Protein AF-A0A2N2T8Z0-F1 (afdb_monomer_lite)

Sequence (109 aa):
MRTEQLCAFARQSNGETLVVLVPRLFGHLMGEDGSLPVGEAVWGDTWVELPPERMHMQWDNVLTGHTVDMQALGEAHGLPLAQVFEQFPYALLRAHDRPHLSLTEEKQA

Radius of gyration: 16.45 Å; chains: 1; bounding box: 35×46×53 Å

pLDDT: mean 85.69, std 14.82, range [41.28, 97.62]

Secondary structure (DSSP, 8-state):
-GGGGEEEEEEEETTEEEEEEEES-HHHHSTTTT----HHHHHTT-EEE--GGGTTEEEEETTT--EE--EEETTEEEEEHHHHTSSSS-EEEEEEEPP----------

Foldseek 3Di:
DQVVQKDWDWDDDPNKIKIKIAGHPQVVQCPPVNNGNAACVRQPQPWDWDDPVQQQKWKAFPVPRDIFDWDDDPPIITTRRNRQRHPHNITIIIIDGDDDPPPPPPPDD

Structure (mmCIF, N/CA/C/O backbone):
data_AF-A0A2N2T8Z0-F1
#
_entry.id   AF-A0A2N2T8Z0-F1
#
loop_
_atom_site.group_PDB
_atom_site.id
_atom_site.type_symbol
_atom_site.label_atom_id
_atom_site.label_alt_id
_atom_site.label_comp_id
_atom_site.label_asym_id
_atom_site.label_entity_id
_atom_site.label_seq_id
_atom_site.pdbx_PDB_ins_code
_atom_site.Cartn_x
_atom_site.Cartn_y
_atom_site.Cartn_z
_atom_site.occupancy
_atom_site.B_iso_or_equiv
_atom_site.auth_seq_id
_atom_site.auth_comp_id
_atom_site.auth_asym_id
_atom_site.auth_atom_id
_atom_site.pdbx_PDB_model_num
ATOM 1 N N . MET A 1 1 ? 11.801 13.608 -2.810 1.00 50.25 1 MET A N 1
ATOM 2 C CA . MET A 1 1 ? 11.517 12.657 -1.712 1.00 50.25 1 MET A CA 1
ATOM 3 C C . MET A 1 1 ? 10.457 11.677 -2.191 1.00 50.25 1 MET A C 1
ATOM 5 O O . 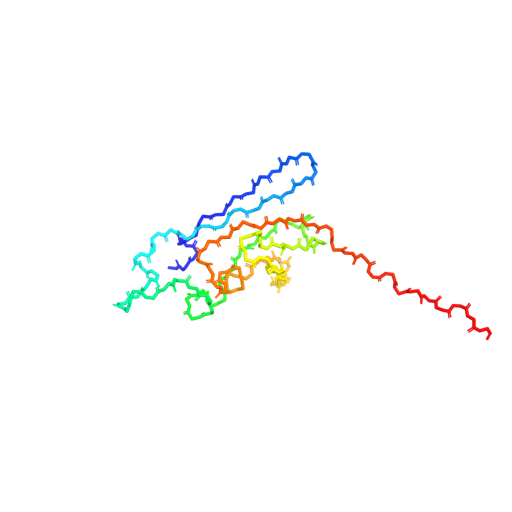MET A 1 1 ? 9.496 12.127 -2.800 1.00 50.25 1 MET A O 1
ATOM 9 N N . ARG A 1 2 ? 10.622 10.367 -1.960 1.00 60.94 2 ARG A N 1
ATOM 10 C CA . ARG A 1 2 ? 9.675 9.333 -2.436 1.00 60.94 2 ARG A CA 1
ATOM 11 C C . ARG A 1 2 ? 8.289 9.419 -1.786 1.00 60.94 2 ARG A C 1
ATOM 13 O O . ARG A 1 2 ? 7.299 9.029 -2.391 1.00 60.94 2 ARG A O 1
ATOM 20 N N . THR A 1 3 ? 8.191 10.036 -0.610 1.00 60.28 3 THR A N 1
ATOM 21 C CA . THR A 1 3 ? 6.931 10.262 0.118 1.00 60.28 3 THR A CA 1
ATOM 22 C C . THR A 1 3 ? 5.918 11.112 -0.661 1.00 60.28 3 THR A C 1
ATOM 24 O O . THR A 1 3 ? 4.717 10.904 -0.540 1.00 60.28 3 THR A O 1
ATOM 27 N N . GLU A 1 4 ? 6.367 12.032 -1.523 1.00 67.25 4 GLU A N 1
ATOM 28 C CA . GLU A 1 4 ? 5.466 12.858 -2.348 1.00 67.25 4 GLU A CA 1
ATOM 29 C C . GLU A 1 4 ? 4.903 12.107 -3.566 1.00 67.25 4 GLU A C 1
ATOM 31 O O . GLU A 1 4 ? 4.020 12.617 -4.263 1.00 67.25 4 GLU A O 1
ATOM 36 N N . GLN A 1 5 ? 5.403 10.894 -3.818 1.00 82.25 5 GLN A N 1
ATOM 37 C CA . GLN A 1 5 ? 5.077 10.055 -4.969 1.00 82.25 5 GLN A CA 1
ATOM 38 C C . GLN A 1 5 ? 4.060 8.960 -4.630 1.00 82.25 5 GLN A C 1
ATOM 40 O O . GLN A 1 5 ? 3.869 8.041 -5.420 1.00 82.25 5 GLN A O 1
ATOM 45 N N . LEU A 1 6 ? 3.343 9.080 -3.510 1.00 90.12 6 LEU A N 1
ATOM 46 C CA . LEU A 1 6 ? 2.289 8.149 -3.119 1.00 90.12 6 LEU A CA 1
ATOM 47 C C . LEU A 1 6 ? 0.998 8.875 -2.728 1.00 90.12 6 LEU A C 1
ATOM 49 O O . LEU A 1 6 ? 1.028 9.886 -2.030 1.00 90.12 6 LEU A O 1
ATOM 53 N N . CYS A 1 7 ? -0.140 8.317 -3.131 1.00 92.38 7 CYS A N 1
ATOM 54 C CA . CYS A 1 7 ? -1.434 8.584 -2.516 1.00 92.38 7 CYS A CA 1
ATOM 55 C C . CYS A 1 7 ? -1.907 7.345 -1.747 1.00 92.38 7 CYS A C 1
ATOM 57 O O . CYS A 1 7 ? -1.917 6.244 -2.302 1.00 92.38 7 CYS A O 1
ATOM 59 N N . ALA A 1 8 ? -2.342 7.537 -0.501 1.00 94.12 8 ALA A N 1
ATOM 60 C CA . ALA A 1 8 ? -2.907 6.486 0.339 1.00 94.12 8 ALA A CA 1
ATOM 61 C C . ALA A 1 8 ? -4.255 6.933 0.919 1.00 94.12 8 ALA A C 1
ATOM 63 O O . ALA A 1 8 ? -4.363 8.024 1.477 1.00 94.12 8 ALA A O 1
ATOM 64 N N . PHE A 1 9 ? -5.280 6.090 0.792 1.00 94.44 9 PHE A N 1
ATOM 65 C CA . PHE A 1 9 ? -6.619 6.370 1.313 1.00 94.44 9 PHE A CA 1
ATOM 66 C C . PHE A 1 9 ? -7.196 5.146 2.008 1.00 94.44 9 PHE A C 1
ATOM 68 O O . PHE A 1 9 ? -7.186 4.049 1.450 1.00 94.44 9 PHE A O 1
ATOM 75 N N . ALA A 1 10 ? -7.760 5.349 3.197 1.00 94.50 10 ALA A N 1
ATOM 76 C CA . ALA A 1 10 ? -8.499 4.323 3.915 1.00 94.50 10 ALA A CA 1
ATOM 77 C C . ALA A 1 10 ? -10.006 4.465 3.665 1.00 94.50 10 ALA A C 1
ATOM 79 O O . ALA A 1 10 ? -10.559 5.564 3.720 1.00 94.50 10 ALA A O 1
ATOM 80 N N . ARG A 1 11 ? -10.687 3.340 3.448 1.00 94.38 11 ARG A N 1
ATOM 81 C CA . ARG A 1 11 ? -12.147 3.245 3.407 1.00 94.38 11 ARG A CA 1
ATOM 82 C C . ARG A 1 11 ? -12.610 2.228 4.435 1.00 94.38 11 ARG A C 1
ATOM 84 O O . ARG A 1 11 ? -12.096 1.116 4.481 1.00 94.38 11 ARG A O 1
ATOM 91 N N . GLN A 1 12 ? -13.594 2.613 5.237 1.00 92.62 12 GLN A N 1
ATOM 92 C CA . GLN A 1 12 ? -14.171 1.760 6.271 1.00 92.62 12 GLN A CA 1
ATOM 93 C C . GLN A 1 12 ? -15.670 1.608 6.024 1.00 92.62 12 GLN A C 1
ATOM 95 O O . GLN A 1 12 ? -16.356 2.595 5.749 1.00 92.62 12 GLN A O 1
ATOM 100 N N . SER A 1 13 ? -16.175 0.379 6.078 1.00 92.75 13 SER A N 1
ATOM 101 C CA . SER A 1 13 ? -17.601 0.081 5.931 1.00 92.75 13 SER A CA 1
ATOM 102 C C . SER A 1 13 ? -17.908 -1.281 6.542 1.00 92.75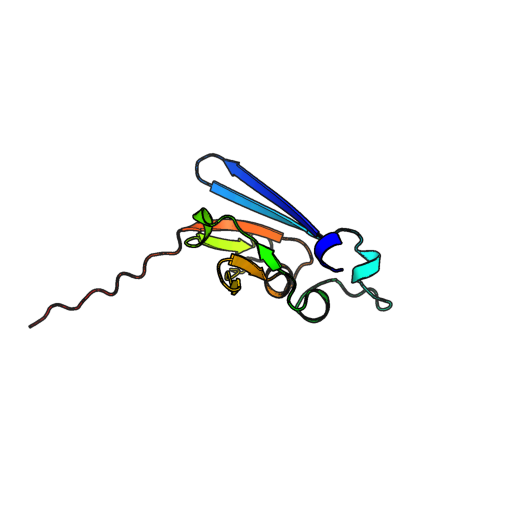 13 SER A C 1
ATOM 104 O O . SER A 1 13 ? -17.145 -2.216 6.339 1.00 92.75 13 SER A O 1
ATOM 106 N N . ASN A 1 14 ? -19.007 -1.397 7.294 1.00 89.50 14 ASN A N 1
ATOM 107 C CA . ASN A 1 14 ? -19.481 -2.660 7.880 1.00 89.50 14 ASN A CA 1
ATOM 108 C C . ASN A 1 14 ? -18.412 -3.454 8.665 1.00 89.50 14 ASN A C 1
ATOM 110 O O . ASN A 1 14 ? -18.383 -4.677 8.609 1.00 89.50 14 ASN A O 1
ATOM 114 N N . GLY A 1 15 ? -17.527 -2.762 9.389 1.00 85.62 15 GLY A N 1
ATOM 115 C CA . GLY A 1 15 ? -16.440 -3.390 10.154 1.00 85.62 15 GLY A CA 1
ATOM 116 C C . GLY A 1 15 ? -15.218 -3.786 9.318 1.00 85.62 15 GLY A C 1
ATOM 117 O O . GLY A 1 15 ? -14.170 -4.084 9.878 1.00 85.62 15 GLY A O 1
ATOM 118 N N . GLU A 1 16 ? -15.299 -3.707 7.992 1.00 90.06 16 GLU A N 1
ATOM 119 C CA . GLU A 1 16 ? -14.167 -3.934 7.104 1.00 90.06 16 GLU A CA 1
ATOM 120 C C . GLU A 1 16 ? -13.389 -2.638 6.874 1.00 90.06 16 GLU A C 1
ATOM 122 O O . GLU A 1 16 ? -13.943 -1.533 6.820 1.00 90.06 16 GLU A O 1
ATOM 127 N N . THR A 1 17 ? -12.074 -2.769 6.723 1.00 94.31 17 THR A N 1
ATOM 128 C CA . THR A 1 17 ? -11.193 -1.661 6.353 1.00 94.31 17 THR A CA 1
ATOM 129 C C . THR A 1 17 ? -10.379 -2.041 5.133 1.00 94.31 17 THR A C 1
ATOM 131 O O . THR A 1 17 ? -9.719 -3.077 5.115 1.00 94.31 17 THR A O 1
ATOM 134 N N . LEU A 1 18 ? -10.400 -1.158 4.140 1.00 95.94 18 LEU A N 1
ATOM 135 C CA . LEU A 1 18 ? -9.543 -1.219 2.970 1.00 95.94 18 LEU A CA 1
ATOM 136 C C . LEU A 1 18 ? -8.604 -0.014 2.961 1.00 95.94 18 LEU A C 1
ATOM 138 O O . LEU A 1 18 ? -9.020 1.094 3.300 1.00 95.94 18 LEU A O 1
ATOM 142 N N . VAL A 1 19 ? -7.365 -0.211 2.527 1.00 96.75 19 VAL A N 1
ATOM 143 C CA . VAL A 1 19 ? -6.416 0.862 2.226 1.00 96.75 19 VAL A CA 1
ATOM 144 C C . VAL A 1 19 ? -5.994 0.732 0.771 1.00 96.75 19 VAL A C 1
ATOM 146 O O . VAL A 1 19 ? -5.521 -0.314 0.340 1.00 96.75 19 VAL A O 1
ATOM 149 N N . VAL A 1 20 ? -6.175 1.800 0.004 1.00 96.88 20 VAL A N 1
ATOM 150 C CA . VAL A 1 20 ? -5.731 1.886 -1.388 1.00 96.88 20 VAL A CA 1
ATOM 151 C C . VAL A 1 20 ? -4.423 2.660 -1.414 1.00 96.88 20 VAL A C 1
ATOM 153 O O . VAL A 1 20 ? -4.387 3.785 -0.914 1.00 96.88 20 VAL A O 1
ATOM 156 N N . LEU A 1 21 ? -3.374 2.081 -2.002 1.00 96.44 21 LEU A N 1
ATOM 157 C CA . LEU A 1 21 ? -2.077 2.733 -2.186 1.00 96.44 21 LEU A CA 1
ATOM 158 C C . LEU A 1 21 ? -1.748 2.806 -3.676 1.00 96.44 21 LEU A C 1
ATOM 160 O O . LEU A 1 21 ? -1.705 1.788 -4.371 1.00 96.44 21 LEU A O 1
ATOM 164 N N . VAL A 1 22 ? -1.536 4.027 -4.167 1.00 94.19 22 VAL A N 1
ATOM 165 C CA . VAL A 1 22 ? -1.310 4.314 -5.586 1.00 94.19 22 VAL A CA 1
ATOM 166 C C . VAL A 1 22 ? -0.110 5.244 -5.726 1.00 94.19 22 VAL A C 1
ATOM 168 O O . VAL A 1 22 ? -0.163 6.375 -5.228 1.00 94.19 22 VAL A O 1
ATOM 171 N N . PRO A 1 23 ? 0.959 4.825 -6.421 1.00 90.44 23 PRO A N 1
ATOM 172 C CA . PRO A 1 23 ? 2.043 5.721 -6.766 1.00 90.44 23 PRO A CA 1
ATOM 173 C C . PRO A 1 23 ? 1.550 6.811 -7.717 1.00 90.44 23 PRO A C 1
ATOM 175 O O . PRO A 1 23 ? 0.788 6.570 -8.655 1.00 90.44 23 PRO A O 1
ATOM 178 N N . ARG A 1 24 ? 2.009 8.034 -7.491 1.00 88.12 24 ARG A N 1
ATOM 179 C CA . ARG A 1 24 ? 1.824 9.185 -8.377 1.00 88.12 24 ARG A CA 1
ATOM 180 C C . ARG A 1 24 ? 3.165 9.542 -9.002 1.00 88.12 24 ARG A C 1
ATOM 182 O O . ARG A 1 24 ? 4.216 9.255 -8.443 1.00 88.12 24 ARG A O 1
ATOM 189 N N . LEU A 1 25 ? 3.120 10.201 -10.159 1.00 83.56 25 LEU A N 1
ATOM 190 C CA . LEU A 1 25 ? 4.318 10.563 -10.928 1.00 83.56 25 LEU A CA 1
ATOM 191 C C . LEU A 1 25 ? 5.134 9.338 -11.396 1.00 83.56 25 LEU A C 1
ATOM 193 O O . LEU A 1 25 ? 6.359 9.379 -11.371 1.00 83.56 25 LEU A O 1
ATOM 197 N N . PHE A 1 26 ? 4.459 8.282 -11.873 1.00 79.81 26 PHE A N 1
ATOM 198 C CA . PHE A 1 26 ? 5.057 7.019 -12.351 1.00 79.81 26 PHE A CA 1
ATOM 199 C C . PHE A 1 26 ? 6.315 7.190 -13.217 1.00 79.81 26 PHE A C 1
ATOM 201 O O . PHE A 1 26 ? 7.297 6.493 -12.995 1.00 79.81 26 PHE A O 1
ATOM 208 N N . GLY A 1 27 ? 6.331 8.154 -14.145 1.00 79.56 27 GLY A N 1
ATOM 209 C CA . GLY A 1 27 ? 7.498 8.399 -15.002 1.00 79.56 27 GLY A CA 1
ATOM 210 C C . GLY A 1 27 ? 8.777 8.780 -14.243 1.00 79.56 27 GLY A C 1
ATOM 211 O O . GLY A 1 27 ? 9.864 8.487 -14.714 1.00 79.56 27 GLY A O 1
ATOM 212 N N . HIS A 1 28 ? 8.670 9.375 -13.051 1.00 82.19 28 HIS A N 1
ATOM 213 C CA . HIS A 1 28 ? 9.835 9.648 -12.199 1.00 82.19 28 HIS A CA 1
ATOM 214 C C . HIS A 1 28 ? 10.310 8.407 -11.430 1.00 82.19 28 HIS A C 1
ATOM 216 O O . HIS A 1 28 ? 11.429 8.406 -10.928 1.00 82.19 28 HIS A O 1
ATOM 222 N N . LEU A 1 29 ? 9.461 7.384 -11.295 1.00 81.44 29 LEU A N 1
ATOM 223 C CA . LEU A 1 29 ? 9.770 6.150 -10.571 1.00 81.44 29 LEU A CA 1
ATOM 224 C C . LEU A 1 29 ? 10.308 5.042 -11.489 1.00 81.44 29 LEU A C 1
ATOM 226 O O . LEU A 1 29 ? 11.090 4.222 -11.031 1.00 81.44 29 LEU A O 1
ATOM 230 N N . MET A 1 30 ? 9.898 5.019 -12.761 1.00 82.62 30 MET A N 1
ATOM 231 C CA . MET A 1 30 ? 10.227 3.954 -13.726 1.00 82.62 30 MET A CA 1
ATOM 232 C C . MET A 1 30 ? 11.658 4.019 -14.288 1.00 82.62 30 MET A C 1
ATOM 234 O O . MET A 1 30 ? 12.041 3.156 -15.070 1.00 82.62 30 MET A O 1
ATOM 238 N N . GLY A 1 31 ? 12.443 5.037 -13.919 1.00 76.31 31 GLY A N 1
ATOM 239 C CA . GLY A 1 31 ? 13.801 5.221 -14.435 1.00 76.31 31 GLY A CA 1
ATOM 240 C C . GLY A 1 31 ? 13.863 5.351 -15.964 1.00 76.31 31 GLY A C 1
ATOM 241 O O . GLY A 1 31 ? 12.854 5.559 -16.637 1.00 76.31 31 GLY A O 1
ATOM 242 N N . GLU A 1 32 ? 15.069 5.254 -16.524 1.00 79.50 32 GLU A N 1
ATOM 243 C CA . GLU A 1 32 ? 15.283 5.317 -17.980 1.00 79.50 32 GLU A CA 1
ATOM 244 C C . GLU A 1 32 ? 14.975 3.990 -18.689 1.00 79.50 32 GLU A C 1
ATOM 246 O O . GLU A 1 32 ? 14.718 3.977 -19.891 1.00 79.50 32 GLU A O 1
ATOM 251 N N . ASP A 1 33 ? 14.983 2.875 -17.954 1.00 83.19 33 ASP A N 1
ATOM 252 C CA . ASP A 1 33 ? 14.728 1.535 -18.488 1.00 83.19 33 ASP A CA 1
ATOM 253 C C . ASP A 1 33 ? 13.231 1.201 -18.602 1.00 83.19 33 ASP A C 1
ATOM 255 O O . ASP A 1 33 ? 12.867 0.195 -19.214 1.00 83.19 33 ASP A O 1
ATOM 259 N N . GLY A 1 34 ? 12.357 2.058 -18.058 1.00 82.75 34 GLY A N 1
ATOM 260 C CA . GLY A 1 34 ? 10.907 1.888 -18.101 1.00 82.75 34 GLY A CA 1
ATOM 261 C C . GLY A 1 34 ? 10.406 0.745 -17.218 1.00 82.75 34 GLY A C 1
ATOM 262 O O . GLY A 1 34 ? 9.299 0.244 -17.435 1.00 82.75 34 GLY A O 1
ATOM 263 N N . SER A 1 35 ? 11.214 0.307 -16.250 1.00 86.94 35 SER A N 1
ATOM 264 C CA . SER A 1 35 ? 10.858 -0.761 -15.322 1.00 86.94 35 SER A CA 1
ATOM 265 C C . SER A 1 35 ? 9.678 -0.359 -14.432 1.00 86.94 35 SER A C 1
ATOM 267 O O . SER A 1 35 ? 9.477 0.810 -14.102 1.00 86.94 35 SER A O 1
ATOM 269 N N . LEU A 1 36 ? 8.836 -1.327 -14.052 1.00 89.44 36 LEU A N 1
ATOM 270 C CA . LEU A 1 36 ? 7.734 -1.045 -13.130 1.00 89.44 36 LEU A CA 1
ATOM 271 C C . LEU A 1 36 ? 8.291 -0.614 -11.766 1.00 89.44 36 LEU A C 1
ATOM 273 O O . LEU A 1 36 ? 9.263 -1.207 -11.298 1.00 89.44 36 LEU A O 1
ATOM 277 N N . PRO A 1 37 ? 7.662 0.364 -11.090 1.00 90.62 37 PRO A N 1
ATOM 278 C CA . PRO A 1 37 ? 8.178 0.898 -9.842 1.00 90.62 37 PRO A CA 1
ATOM 279 C C . PRO A 1 37 ? 7.812 -0.001 -8.655 1.00 90.62 37 PRO A C 1
ATOM 281 O O . PRO A 1 37 ? 6.941 0.332 -7.849 1.00 90.62 37 PRO A O 1
ATOM 284 N N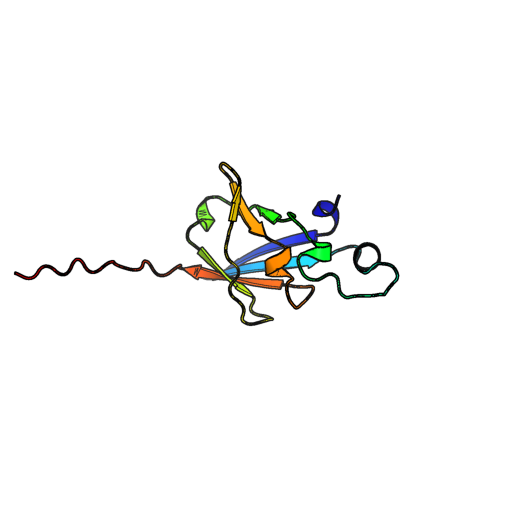 . VAL A 1 38 ? 8.446 -1.168 -8.589 1.00 93.12 38 VAL A N 1
ATOM 285 C CA . VAL A 1 38 ? 8.166 -2.235 -7.621 1.00 93.12 38 VAL A CA 1
ATOM 286 C C . VAL A 1 38 ? 9.376 -2.525 -6.733 1.00 93.12 38 VAL A C 1
ATOM 288 O O . VAL A 1 38 ? 10.521 -2.266 -7.105 1.00 93.12 38 VAL A O 1
ATOM 291 N N . GLY A 1 39 ? 9.109 -3.074 -5.549 1.00 92.69 39 GLY A N 1
ATOM 292 C CA . GLY A 1 39 ? 10.122 -3.609 -4.644 1.00 92.69 39 GLY A CA 1
ATOM 293 C C . GLY A 1 39 ? 11.094 -2.589 -4.037 1.00 92.69 39 GLY A C 1
ATOM 294 O O . GLY A 1 39 ? 10.939 -1.366 -4.120 1.00 92.69 39 GLY A O 1
ATOM 295 N N . GLU A 1 40 ? 12.123 -3.131 -3.388 1.00 92.69 40 GLU A N 1
ATOM 296 C CA . GLU A 1 40 ? 13.103 -2.386 -2.590 1.00 92.69 40 GLU A CA 1
ATOM 297 C C . GLU A 1 40 ? 13.953 -1.415 -3.418 1.00 92.69 40 GLU A C 1
ATOM 299 O O . GLU A 1 40 ? 14.237 -0.311 -2.958 1.00 92.69 40 GLU A O 1
ATOM 304 N N . ALA A 1 41 ? 14.301 -1.771 -4.659 1.00 90.00 41 ALA A N 1
ATOM 305 C CA . ALA A 1 41 ? 15.114 -0.917 -5.529 1.00 90.00 41 ALA A CA 1
ATOM 306 C C . ALA A 1 41 ? 14.484 0.471 -5.742 1.00 90.00 41 ALA A C 1
ATOM 308 O O . ALA A 1 41 ? 15.191 1.479 -5.829 1.00 90.00 41 ALA A O 1
ATOM 309 N N . VAL A 1 42 ? 13.149 0.530 -5.782 1.00 90.19 42 VAL A N 1
ATOM 310 C CA . VAL A 1 42 ? 12.407 1.776 -5.977 1.00 90.19 42 VAL A CA 1
ATOM 311 C C . VAL A 1 42 ? 11.986 2.388 -4.652 1.00 90.19 42 VAL A C 1
ATOM 313 O O . VAL A 1 42 ? 12.203 3.584 -4.455 1.00 90.19 42 VAL A O 1
ATOM 316 N N . TRP A 1 43 ? 11.420 1.606 -3.734 1.00 91.31 43 TRP A N 1
ATOM 317 C CA . TRP A 1 43 ? 10.789 2.142 -2.526 1.00 91.31 43 TRP A CA 1
ATOM 318 C C . TRP A 1 43 ? 11.709 2.199 -1.306 1.00 91.31 43 TRP A C 1
ATOM 320 O O . TRP A 1 43 ? 11.468 3.028 -0.430 1.00 91.31 43 TRP A O 1
ATOM 330 N N . GLY A 1 44 ? 12.789 1.416 -1.267 1.00 91.12 44 GLY A N 1
ATOM 331 C CA . GLY A 1 44 ? 13.762 1.401 -0.174 1.00 91.12 44 GLY A CA 1
ATOM 332 C C . GLY A 1 44 ? 13.102 1.280 1.200 1.00 91.12 44 GLY A C 1
ATOM 333 O O . GLY A 1 44 ? 12.269 0.407 1.427 1.00 91.12 44 GLY A O 1
ATOM 334 N N . ASP A 1 45 ? 13.431 2.216 2.086 1.00 91.44 45 ASP A N 1
ATOM 335 C CA . ASP A 1 45 ? 12.901 2.359 3.443 1.00 91.44 45 ASP A CA 1
ATOM 336 C C . ASP A 1 45 ? 11.601 3.184 3.520 1.00 91.44 45 ASP A C 1
ATOM 338 O O . ASP A 1 45 ? 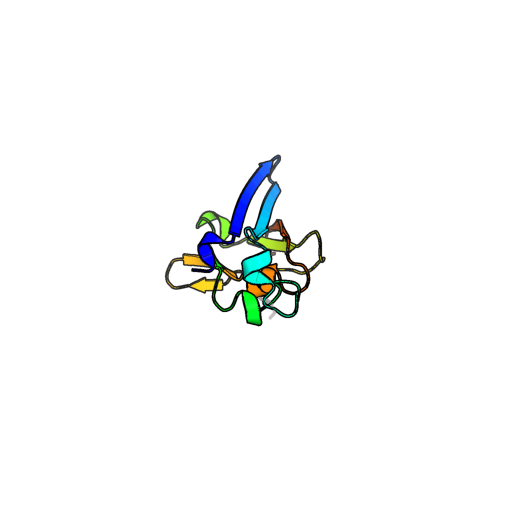11.168 3.559 4.607 1.00 91.44 45 ASP A O 1
ATOM 342 N N . THR A 1 46 ? 10.958 3.494 2.387 1.00 91.81 46 THR A N 1
ATOM 343 C CA . THR A 1 46 ? 9.714 4.279 2.371 1.00 91.81 46 THR A CA 1
ATOM 344 C C . THR A 1 46 ? 8.558 3.449 2.923 1.00 91.81 46 THR A C 1
ATOM 346 O O . THR A 1 46 ? 8.332 2.310 2.512 1.00 91.81 46 THR A O 1
ATOM 349 N N . TRP A 1 47 ? 7.766 4.047 3.805 1.00 93.31 47 TRP A N 1
ATOM 350 C CA . TRP A 1 47 ? 6.646 3.393 4.470 1.00 93.31 47 TRP A CA 1
ATOM 351 C C . TRP A 1 47 ? 5.467 4.354 4.632 1.00 93.31 47 TRP A C 1
ATOM 353 O O . TRP A 1 47 ? 5.607 5.572 4.491 1.00 93.31 47 TRP A O 1
ATOM 363 N N . VAL A 1 48 ? 4.291 3.792 4.904 1.00 93.25 48 VAL A N 1
ATOM 364 C CA . VAL A 1 48 ? 3.082 4.544 5.255 1.00 93.25 48 VAL A CA 1
ATOM 365 C C . VAL A 1 48 ? 2.737 4.260 6.699 1.00 93.25 48 VAL A C 1
ATOM 367 O O . VAL A 1 48 ? 2.419 3.122 7.042 1.00 93.25 48 VAL A O 1
ATOM 370 N N . GLU A 1 49 ? 2.779 5.299 7.525 1.00 93.94 49 GLU A N 1
ATOM 371 C CA . GLU A 1 49 ? 2.341 5.230 8.913 1.00 93.94 49 GLU A CA 1
ATOM 372 C C . GLU A 1 49 ? 0.849 4.909 9.001 1.00 93.94 49 GLU A C 1
ATOM 374 O O . GLU A 1 49 ? 0.025 5.449 8.255 1.00 93.94 49 GLU A O 1
ATOM 379 N N . LEU A 1 50 ? 0.509 4.009 9.919 1.00 93.19 50 LEU A N 1
ATOM 380 C CA . LEU A 1 50 ? -0.862 3.656 10.238 1.00 93.19 50 LEU A CA 1
ATOM 381 C C . LEU A 1 50 ? -1.266 4.251 11.596 1.00 93.19 50 LEU A C 1
ATOM 383 O O . LEU A 1 50 ? -0.428 4.383 12.487 1.00 93.19 50 LEU A O 1
ATOM 387 N N . PRO A 1 51 ? -2.558 4.578 11.791 1.00 91.12 51 PRO A N 1
ATOM 388 C CA . PRO A 1 51 ? -3.064 5.002 13.094 1.00 91.12 51 PRO A CA 1
ATOM 389 C C . PRO A 1 51 ? -2.837 3.927 14.176 1.00 91.12 51 PRO A C 1
ATOM 391 O O . PRO A 1 51 ? -3.01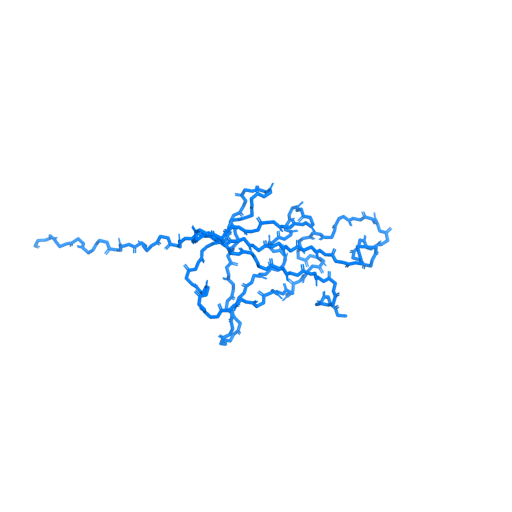2 2.745 13.866 1.00 91.12 51 PRO A O 1
ATOM 394 N N . PRO A 1 52 ? -2.497 4.288 15.433 1.00 89.31 52 PRO A N 1
ATOM 395 C CA . PRO A 1 52 ? -2.198 3.346 16.527 1.00 89.31 52 PRO A CA 1
ATOM 396 C C . PRO A 1 52 ? -3.229 2.230 16.728 1.00 89.31 52 PRO A C 1
ATOM 398 O O . PRO A 1 52 ? -2.883 1.101 17.067 1.00 89.31 52 PRO A O 1
ATOM 401 N N . GLU A 1 53 ? -4.502 2.501 16.451 1.00 88.50 53 GLU A N 1
ATOM 402 C CA . GLU A 1 53 ? -5.599 1.540 16.588 1.00 88.50 53 GLU A CA 1
ATOM 403 C C . GLU A 1 53 ? -5.494 0.364 15.596 1.00 88.50 53 GLU A C 1
ATOM 405 O O . GLU A 1 53 ? -6.240 -0.609 15.694 1.00 88.50 53 GLU A O 1
ATOM 410 N N . ARG A 1 54 ? -4.578 0.439 14.621 1.00 87.62 54 ARG A N 1
ATOM 411 C CA . ARG A 1 54 ? -4.352 -0.572 13.581 1.00 87.62 54 ARG A CA 1
ATOM 412 C C . ARG A 1 54 ? -3.172 -1.502 13.861 1.00 87.62 54 ARG A C 1
ATOM 414 O O . ARG A 1 54 ? -2.994 -2.452 13.102 1.00 87.62 54 ARG A O 1
ATOM 421 N N . MET A 1 55 ? -2.436 -1.313 14.959 1.00 85.88 55 MET A N 1
ATOM 422 C CA . MET A 1 55 ? -1.248 -2.109 15.320 1.00 85.88 55 MET A CA 1
ATOM 423 C C . MET A 1 55 ? -1.493 -3.625 15.409 1.00 85.88 55 MET A C 1
ATOM 425 O O . MET A 1 55 ? -0.564 -4.415 15.240 1.00 85.88 55 MET A O 1
ATOM 429 N N . HIS A 1 56 ? -2.730 -4.050 15.673 1.00 86.31 56 HIS A N 1
ATOM 430 C CA . HIS A 1 56 ? -3.092 -5.463 15.830 1.00 86.31 56 HIS A CA 1
ATOM 431 C C . HIS A 1 56 ? -3.666 -6.109 14.563 1.00 86.31 56 HIS A C 1
ATOM 433 O O . HIS A 1 56 ? -4.023 -7.285 14.586 1.00 86.31 56 HIS A O 1
ATOM 439 N N . MET A 1 57 ? -3.762 -5.368 13.460 1.00 89.94 57 MET A N 1
ATOM 440 C CA . MET A 1 57 ? -4.304 -5.886 12.2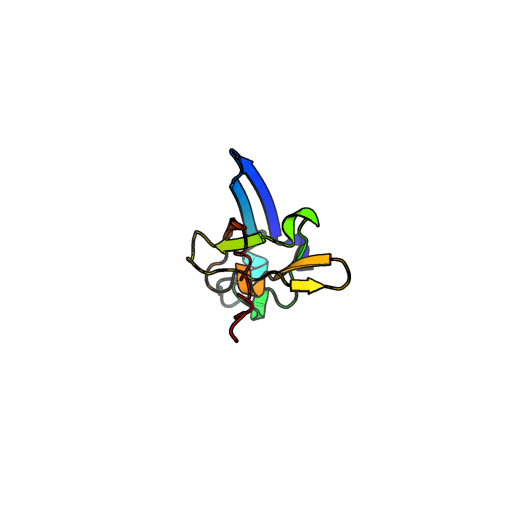06 1.00 89.94 57 MET A CA 1
ATOM 441 C C . MET A 1 57 ? -3.236 -6.637 11.401 1.00 89.94 57 MET A C 1
ATOM 443 O O . MET A 1 57 ? -2.032 -6.402 11.529 1.00 89.94 57 MET A O 1
ATOM 447 N N . GLN A 1 58 ? -3.685 -7.541 10.543 1.00 93.06 58 GLN A N 1
ATOM 448 C CA . GLN A 1 58 ? -2.930 -8.024 9.392 1.00 93.06 58 GLN A CA 1
ATOM 449 C C . GLN A 1 58 ? -3.521 -7.424 8.118 1.00 93.06 58 GLN A C 1
ATOM 451 O O . GLN A 1 58 ? -4.693 -7.039 8.085 1.00 93.06 58 GLN A O 1
ATOM 456 N N . TRP A 1 59 ? -2.683 -7.292 7.094 1.00 96.06 59 TRP A N 1
ATOM 457 C CA . TRP A 1 59 ? -3.038 -6.611 5.859 1.00 96.06 59 TRP A CA 1
ATOM 458 C C . TRP A 1 59 ? -2.783 -7.523 4.675 1.00 96.06 59 TRP A C 1
ATOM 460 O O . TRP A 1 59 ? -1.638 -7.812 4.356 1.00 96.06 59 TRP A O 1
ATOM 470 N N . ASP A 1 60 ? -3.840 -7.918 3.983 1.00 96.38 60 ASP A N 1
ATOM 471 C CA . ASP A 1 60 ? -3.717 -8.705 2.760 1.00 96.38 60 ASP A CA 1
ATOM 472 C C . ASP A 1 60 ? -3.841 -7.803 1.544 1.00 96.38 60 ASP A C 1
ATOM 474 O O . ASP A 1 60 ? -4.831 -7.081 1.399 1.00 96.38 60 ASP A O 1
ATOM 478 N N . ASN A 1 61 ? -2.884 -7.876 0.625 1.00 97.31 61 ASN A N 1
ATOM 479 C CA . ASN A 1 61 ? -3.042 -7.279 -0.688 1.00 97.31 61 ASN A CA 1
ATOM 480 C C . ASN A 1 61 ? -3.999 -8.136 -1.520 1.00 97.31 61 ASN A C 1
ATOM 482 O O . ASN A 1 61 ? -3.648 -9.206 -2.007 1.00 97.31 61 ASN A O 1
ATOM 486 N N . VAL A 1 62 ? -5.217 -7.643 -1.723 1.00 96.56 62 VAL A N 1
ATOM 487 C CA . VAL A 1 62 ? -6.283 -8.343 -2.453 1.00 96.56 62 VAL A CA 1
ATOM 488 C C . VAL A 1 62 ? -5.918 -8.565 -3.926 1.00 96.56 62 VAL A C 1
ATOM 490 O O . VAL A 1 62 ? -6.409 -9.507 -4.540 1.00 96.56 62 VAL A O 1
ATOM 493 N N . LEU A 1 63 ? -5.063 -7.712 -4.502 1.00 96.19 63 LEU A N 1
ATOM 494 C CA . LEU A 1 63 ? -4.681 -7.799 -5.915 1.00 96.19 63 LEU A CA 1
ATOM 495 C C . LEU A 1 63 ? -3.649 -8.898 -6.175 1.00 96.19 63 LEU A C 1
ATOM 497 O O . LEU A 1 63 ? -3.647 -9.481 -7.256 1.00 96.19 63 LEU A O 1
ATOM 501 N N . THR A 1 64 ? -2.772 -9.162 -5.205 1.00 95.25 64 THR A N 1
ATOM 502 C CA . THR A 1 64 ? -1.665 -10.119 -5.352 1.00 95.25 64 THR A CA 1
ATOM 503 C C . THR A 1 64 ? -1.858 -11.382 -4.511 1.00 95.25 64 THR A C 1
ATOM 505 O O . THR A 1 64 ? -1.233 -12.398 -4.785 1.00 95.25 64 THR A O 1
ATOM 508 N N . GLY A 1 65 ? -2.731 -11.345 -3.502 1.00 94.56 65 GLY A N 1
ATOM 509 C CA . GLY A 1 65 ? -2.941 -12.429 -2.542 1.00 94.56 65 GLY A CA 1
ATOM 510 C C . GLY A 1 65 ? -1.866 -12.527 -1.455 1.00 94.56 65 GLY A C 1
ATOM 511 O O . GLY A 1 65 ? -1.907 -13.461 -0.660 1.00 94.56 65 GLY A O 1
ATOM 512 N N . HIS A 1 66 ? -0.911 -11.593 -1.409 1.00 93.75 66 HIS A N 1
ATOM 513 C CA . HIS A 1 66 ? 0.173 -11.592 -0.427 1.00 93.75 66 HIS A CA 1
ATOM 514 C C . HIS A 1 66 ? -0.204 -10.816 0.838 1.00 93.75 66 HIS A C 1
ATOM 516 O O . HIS A 1 66 ? -0.747 -9.711 0.759 1.00 93.75 66 HIS A O 1
ATOM 522 N N . THR A 1 67 ? 0.150 -11.359 2.000 1.00 95.00 67 THR A N 1
ATOM 523 C CA . THR A 1 67 ? 0.080 -10.640 3.276 1.00 95.00 67 THR A CA 1
ATOM 524 C C . THR A 1 67 ? 1.264 -9.677 3.404 1.00 95.00 67 THR A C 1
ATOM 526 O O . THR A 1 67 ? 2.401 -10.010 3.065 1.00 95.00 67 THR A O 1
ATOM 529 N N . VAL A 1 68 ? 0.986 -8.471 3.888 1.00 95.19 68 VAL A N 1
ATOM 530 C CA . VAL A 1 68 ? 1.949 -7.407 4.164 1.00 95.19 68 VAL A CA 1
ATOM 531 C C . VAL A 1 68 ? 2.082 -7.252 5.672 1.00 95.19 68 VAL A C 1
ATOM 533 O O . VAL A 1 68 ? 1.103 -6.983 6.376 1.00 95.19 68 VAL A O 1
ATOM 536 N N . ASP A 1 69 ? 3.308 -7.385 6.164 1.00 92.12 69 ASP A N 1
ATOM 537 C CA . ASP A 1 69 ? 3.607 -7.216 7.576 1.00 92.12 69 ASP A CA 1
ATOM 538 C C . ASP A 1 69 ? 3.842 -5.744 7.904 1.00 92.12 69 ASP A C 1
ATOM 540 O O . ASP A 1 69 ? 4.502 -5.002 7.175 1.00 92.12 69 ASP A O 1
ATOM 544 N N . MET A 1 70 ? 3.304 -5.313 9.042 1.00 93.12 70 MET A N 1
ATOM 545 C CA . MET A 1 70 ? 3.615 -3.989 9.566 1.00 93.12 70 MET A CA 1
ATOM 546 C C . MET A 1 70 ? 5.002 -3.990 10.199 1.00 93.12 70 MET A C 1
ATOM 548 O O . MET A 1 70 ? 5.383 -4.938 10.888 1.00 93.12 70 MET A O 1
ATOM 552 N N . GLN A 1 71 ? 5.716 -2.884 10.035 1.00 92.00 71 GLN A N 1
ATOM 553 C CA . GLN A 1 71 ? 6.988 -2.632 10.698 1.00 92.00 71 GLN A CA 1
ATOM 554 C C . GLN A 1 71 ? 6.818 -1.550 11.760 1.00 92.00 71 GLN A C 1
ATOM 556 O O . GLN A 1 71 ? 6.103 -0.571 11.545 1.00 92.00 71 GLN A O 1
ATOM 561 N N . ALA A 1 72 ? 7.472 -1.737 12.906 1.00 90.56 72 ALA A N 1
ATOM 562 C CA . ALA A 1 72 ? 7.581 -0.719 13.943 1.00 90.56 72 ALA A CA 1
ATOM 563 C C . ALA A 1 72 ? 8.806 0.167 13.672 1.00 90.56 72 ALA A C 1
ATOM 565 O O . ALA A 1 72 ? 9.897 -0.345 13.417 1.00 90.56 72 ALA A O 1
ATOM 566 N N . LEU A 1 73 ? 8.627 1.484 13.760 1.00 85.81 73 LEU A N 1
ATOM 567 C CA . LEU A 1 73 ? 9.670 2.493 13.596 1.00 85.81 73 LEU A CA 1
ATOM 568 C C . LEU A 1 73 ? 9.604 3.470 14.781 1.00 85.81 73 LEU A C 1
ATOM 570 O O . LEU A 1 73 ? 8.889 4.473 14.762 1.00 85.81 73 LEU A O 1
ATOM 574 N N . GLY A 1 74 ? 10.330 3.142 15.853 1.00 87.62 74 GLY A N 1
ATOM 575 C CA . GLY A 1 74 ? 10.201 3.841 17.134 1.00 87.62 74 GLY A CA 1
ATOM 576 C C . GLY A 1 74 ? 8.813 3.617 17.740 1.00 87.62 74 GLY A C 1
ATOM 577 O O . GLY A 1 74 ? 8.396 2.475 17.907 1.00 87.62 74 GLY A O 1
ATOM 578 N N . GLU A 1 75 ? 8.103 4.705 18.034 1.00 88.00 75 GLU A N 1
ATOM 579 C CA . GLU A 1 75 ? 6.727 4.672 18.562 1.00 88.00 75 GLU A CA 1
ATOM 580 C C . GLU A 1 75 ? 5.662 4.504 17.462 1.00 88.00 75 GLU A C 1
ATOM 582 O O . GLU A 1 75 ? 4.489 4.266 17.751 1.00 88.00 75 GLU A O 1
ATOM 587 N N . ALA A 1 76 ? 6.052 4.642 16.191 1.00 91.88 76 ALA A N 1
ATOM 588 C CA . ALA A 1 76 ? 5.152 4.514 15.055 1.00 91.88 76 ALA A CA 1
ATOM 589 C C . ALA A 1 76 ? 5.180 3.097 14.473 1.00 91.88 76 ALA A C 1
ATOM 591 O O . ALA A 1 76 ? 6.098 2.308 14.699 1.00 91.88 76 ALA A O 1
ATOM 592 N N . HIS A 1 77 ? 4.166 2.777 13.679 1.00 93.44 77 HIS A N 1
ATOM 593 C CA . HIS A 1 77 ? 4.094 1.531 12.928 1.00 93.44 77 HIS A CA 1
ATOM 594 C C . HIS A 1 77 ? 3.442 1.794 11.579 1.00 93.44 77 HIS A C 1
ATOM 596 O O . HIS A 1 77 ? 2.661 2.735 11.418 1.00 93.44 77 HIS A O 1
ATOM 602 N N . GLY A 1 78 ? 3.749 0.962 10.597 1.00 95.19 78 GLY A N 1
ATOM 603 C CA . GLY A 1 78 ? 3.160 1.140 9.287 1.00 95.19 78 GLY A CA 1
ATOM 604 C C . GLY A 1 78 ? 3.578 0.099 8.275 1.00 95.19 78 GLY A C 1
ATOM 605 O O . GLY A 1 78 ? 4.149 -0.935 8.613 1.00 95.19 78 GLY A O 1
ATOM 606 N N . LEU A 1 79 ? 3.239 0.378 7.024 1.00 95.69 79 LEU A N 1
ATOM 607 C CA . LEU A 1 79 ? 3.373 -0.548 5.909 1.00 95.69 79 LEU A CA 1
ATOM 608 C C . LEU A 1 79 ? 4.611 -0.191 5.079 1.00 95.69 79 LEU A C 1
ATOM 610 O O . LEU A 1 79 ? 4.635 0.902 4.500 1.00 95.69 79 LEU A O 1
ATOM 614 N N . PRO A 1 80 ? 5.617 -1.075 4.979 1.00 95.44 80 PRO A N 1
ATOM 615 C CA . PRO A 1 80 ? 6.770 -0.848 4.116 1.00 95.44 80 PRO A CA 1
ATOM 616 C C . PRO A 1 80 ? 6.358 -0.943 2.642 1.00 95.44 80 PRO A C 1
ATOM 618 O O . PRO A 1 80 ? 5.844 -1.965 2.183 1.00 95.44 80 PRO A O 1
ATOM 621 N N . LEU A 1 81 ? 6.600 0.116 1.867 1.00 95.12 81 LEU A N 1
ATOM 622 C CA . LEU A 1 81 ? 6.145 0.185 0.474 1.00 95.12 81 LEU A CA 1
ATOM 623 C C . LEU A 1 81 ? 6.874 -0.796 -0.445 1.00 95.12 81 LEU A C 1
ATOM 625 O O . LEU A 1 81 ? 6.290 -1.249 -1.426 1.00 95.12 81 LEU A O 1
ATOM 629 N N . ALA A 1 82 ? 8.107 -1.173 -0.100 1.00 94.69 82 ALA A N 1
ATOM 630 C CA . ALA A 1 82 ? 8.841 -2.221 -0.801 1.00 94.69 82 ALA A CA 1
ATOM 631 C C . ALA A 1 82 ? 8.101 -3.573 -0.771 1.00 94.69 82 ALA A C 1
ATOM 633 O O . ALA A 1 82 ? 8.117 -4.286 -1.769 1.00 94.69 82 ALA A O 1
ATOM 634 N N . GLN A 1 83 ? 7.413 -3.893 0.334 1.00 95.69 83 GLN A N 1
ATOM 635 C CA . GLN A 1 83 ? 6.602 -5.109 0.461 1.00 95.69 83 GLN A CA 1
ATOM 636 C C . GLN A 1 83 ? 5.215 -4.924 -0.166 1.00 95.69 83 GLN A C 1
ATOM 638 O O . GLN A 1 83 ? 4.733 -5.791 -0.888 1.00 95.69 83 GLN A O 1
ATOM 643 N N . VAL A 1 84 ? 4.576 -3.769 0.060 1.00 96.62 84 VAL A N 1
ATOM 644 C CA . VAL A 1 84 ? 3.255 -3.457 -0.516 1.00 96.62 84 VAL A CA 1
ATOM 645 C C . VAL A 1 84 ? 3.272 -3.545 -2.046 1.00 96.62 84 VAL A C 1
ATOM 647 O O . VAL A 1 84 ? 2.336 -4.083 -2.641 1.00 96.62 84 VAL A O 1
ATOM 650 N N . PHE A 1 85 ? 4.334 -3.030 -2.670 1.00 95.38 85 PHE A N 1
ATOM 651 C CA . PHE A 1 85 ? 4.527 -3.009 -4.118 1.00 95.38 85 PHE A CA 1
ATOM 652 C C . PHE A 1 85 ? 5.586 -4.007 -4.584 1.00 95.38 85 PHE A C 1
ATOM 654 O O . PHE A 1 85 ? 6.291 -3.728 -5.547 1.00 95.38 85 PHE A O 1
ATOM 661 N N . GLU A 1 86 ? 5.736 -5.152 -3.916 1.00 94.81 86 GLU A N 1
ATOM 662 C CA . GLU A 1 86 ? 6.773 -6.137 -4.260 1.00 94.81 86 GLU A CA 1
ATOM 663 C C . GLU A 1 86 ? 6.653 -6.623 -5.715 1.00 94.81 86 GLU A C 1
ATOM 665 O O . GLU A 1 86 ? 7.642 -6.688 -6.440 1.00 94.81 86 GLU A O 1
ATOM 670 N N . GLN A 1 87 ? 5.429 -6.928 -6.156 1.00 92.69 87 GLN A N 1
ATOM 671 C CA . GLN A 1 87 ? 5.163 -7.525 -7.472 1.00 92.69 87 GLN A CA 1
ATOM 672 C C . GLN A 1 87 ? 4.326 -6.637 -8.396 1.00 92.69 87 GLN A C 1
ATOM 674 O O . GLN A 1 87 ? 4.364 -6.791 -9.617 1.00 92.69 87 GLN A O 1
ATOM 679 N N . PHE A 1 88 ? 3.537 -5.724 -7.829 1.00 93.38 88 PHE A N 1
ATOM 680 C CA . PHE A 1 88 ? 2.580 -4.910 -8.570 1.00 93.38 88 PHE A CA 1
ATOM 681 C C . PHE A 1 88 ? 2.613 -3.475 -8.040 1.00 93.38 88 PHE A C 1
ATOM 683 O O . PHE A 1 88 ? 2.584 -3.285 -6.826 1.00 93.38 88 PHE A O 1
ATOM 690 N N . PRO A 1 89 ? 2.656 -2.446 -8.904 1.00 92.81 89 PRO A N 1
ATOM 691 C CA . PRO A 1 89 ? 2.900 -1.072 -8.474 1.00 92.81 89 PRO A CA 1
ATOM 692 C C . PRO A 1 89 ? 1.638 -0.382 -7.928 1.00 92.81 89 PRO A C 1
ATOM 694 O O . PRO A 1 89 ? 1.591 0.836 -7.850 1.00 92.81 89 PRO A O 1
ATOM 697 N N . TYR A 1 90 ? 0.595 -1.134 -7.580 1.00 94.81 90 TYR A N 1
ATOM 698 C CA . TYR A 1 90 ? -0.607 -0.644 -6.910 1.00 94.81 90 TYR A CA 1
ATOM 699 C C . TYR A 1 90 ? -1.010 -1.646 -5.832 1.00 94.81 90 TYR A C 1
ATOM 701 O O . TYR A 1 90 ? -0.715 -2.836 -5.946 1.00 94.81 90 TYR A O 1
ATOM 709 N N . ALA A 1 91 ? -1.729 -1.193 -4.810 1.00 97.31 91 ALA A N 1
ATOM 710 C CA . ALA A 1 91 ? -2.205 -2.086 -3.767 1.00 97.31 91 ALA A CA 1
ATOM 711 C C . ALA A 1 91 ? -3.614 -1.730 -3.302 1.00 97.31 91 ALA A C 1
ATOM 713 O O . ALA A 1 91 ? -3.975 -0.559 -3.153 1.00 97.31 91 ALA A O 1
ATOM 714 N N . LEU A 1 92 ? -4.387 -2.779 -3.033 1.00 97.56 92 LEU A N 1
ATOM 715 C CA . LEU A 1 92 ? -5.631 -2.726 -2.282 1.00 97.56 92 LEU A CA 1
ATOM 716 C C . LEU A 1 92 ? -5.457 -3.648 -1.083 1.00 97.56 92 LEU A C 1
ATOM 718 O O . LEU A 1 92 ? -5.545 -4.865 -1.222 1.00 97.56 92 LEU A O 1
ATOM 722 N N . LEU A 1 93 ? -5.177 -3.070 0.076 1.00 97.62 93 LEU A N 1
ATOM 723 C CA . LEU A 1 93 ? -4.961 -3.823 1.298 1.00 97.62 93 LEU A CA 1
ATOM 724 C C . LEU A 1 93 ? -6.270 -3.964 2.055 1.00 97.62 93 LEU A C 1
ATOM 726 O O . LEU A 1 93 ? -6.962 -2.972 2.277 1.00 97.62 93 LEU A O 1
ATOM 730 N N . ARG A 1 94 ? -6.591 -5.177 2.485 1.00 96.81 94 ARG A N 1
ATOM 731 C CA . ARG A 1 94 ? -7.709 -5.454 3.379 1.00 96.81 94 ARG A CA 1
ATOM 732 C C . ARG A 1 94 ? -7.175 -5.760 4.765 1.00 96.81 94 ARG A C 1
ATOM 734 O O . ARG A 1 94 ? -6.346 -6.652 4.915 1.00 96.81 94 ARG A O 1
ATOM 741 N N . ALA A 1 95 ? -7.676 -5.037 5.760 1.00 94.81 95 ALA A N 1
ATOM 742 C CA . ALA A 1 95 ? -7.414 -5.364 7.150 1.00 94.81 95 ALA A CA 1
ATOM 743 C C . ALA A 1 95 ? -8.213 -6.605 7.550 1.00 94.81 95 ALA A C 1
ATOM 745 O O . ALA A 1 95 ? -9.401 -6.711 7.234 1.00 94.81 95 ALA A O 1
ATOM 746 N N . HIS A 1 96 ? -7.583 -7.491 8.301 1.00 90.31 96 HIS A N 1
ATOM 747 C CA . HIS A 1 96 ? -8.259 -8.535 9.053 1.00 90.31 96 HIS A CA 1
ATOM 748 C C . HIS A 1 96 ? -7.604 -8.679 10.422 1.00 90.31 96 HIS A C 1
ATOM 750 O O . HIS A 1 96 ? -6.452 -8.280 10.625 1.00 90.31 96 HIS A O 1
ATOM 756 N N . ASP A 1 97 ? -8.347 -9.236 11.373 1.00 85.12 97 ASP A N 1
ATOM 757 C CA . ASP A 1 97 ? -7.800 -9.504 12.693 1.00 85.12 97 ASP A CA 1
ATOM 758 C C . ASP A 1 97 ? -6.612 -10.455 12.562 1.00 85.12 97 ASP A C 1
ATOM 760 O O . ASP A 1 97 ? -6.702 -11.516 11.931 1.00 85.12 97 ASP A O 1
ATOM 764 N N . ARG A 1 98 ? -5.489 -10.073 13.178 1.00 72.75 98 ARG A N 1
ATOM 765 C CA . ARG A 1 98 ? -4.400 -11.012 13.407 1.00 72.75 98 ARG A CA 1
ATOM 766 C C . ARG A 1 98 ? -4.937 -12.066 14.375 1.00 72.75 98 ARG A C 1
ATOM 768 O O . ARG A 1 98 ? -5.325 -11.699 15.488 1.00 72.75 98 ARG A O 1
ATOM 775 N N . PRO A 1 99 ? -4.973 -13.357 14.008 1.00 63.38 99 PRO A N 1
ATOM 776 C CA . PRO A 1 99 ? -5.386 -14.376 14.954 1.00 63.38 99 PRO A CA 1
ATOM 777 C C . PRO A 1 99 ? -4.454 -14.316 16.166 1.00 63.38 99 PRO A C 1
ATOM 779 O O . PRO A 1 99 ? -3.229 -14.369 16.035 1.00 63.38 99 PRO A O 1
ATOM 782 N N . HIS A 1 100 ? -5.038 -14.176 17.355 1.00 56.25 100 HIS A N 1
ATOM 783 C CA . HIS A 1 100 ? -4.306 -14.379 18.592 1.00 56.25 100 HIS A CA 1
ATOM 784 C C . HIS A 1 100 ? -3.956 -15.868 18.633 1.00 56.25 100 HIS A C 1
ATOM 786 O O . HIS A 1 100 ? -4.823 -16.726 18.781 1.00 56.25 100 HIS A O 1
ATOM 792 N N . LEU A 1 101 ? -2.687 -16.207 18.419 1.00 55.41 101 LEU A N 1
ATOM 793 C CA . LEU A 1 101 ? -2.213 -17.554 18.701 1.00 55.41 101 LEU A CA 1
ATOM 794 C C . LEU A 1 101 ? -2.267 -17.730 20.219 1.00 55.41 101 LEU A C 1
ATOM 796 O O . LEU A 1 101 ? -1.357 -17.323 20.937 1.00 55.41 101 LEU A O 1
ATOM 800 N N . SER A 1 102 ? -3.368 -18.301 20.705 1.00 45.03 102 SER A N 1
ATOM 801 C CA . SER A 1 102 ? -3.454 -18.847 22.051 1.00 45.03 102 SER A CA 1
ATOM 802 C C . SER A 1 102 ? -2.398 -19.940 22.159 1.00 45.03 102 SER A C 1
ATOM 804 O O . SER A 1 102 ? -2.599 -21.057 21.678 1.00 45.03 102 SER A O 1
ATOM 806 N N . LEU A 1 103 ? -1.259 -19.617 22.772 1.00 48.41 103 LEU A N 1
ATOM 807 C CA . LEU A 1 103 ? -0.400 -20.619 23.387 1.00 48.41 103 LEU A CA 1
ATOM 808 C C . LEU A 1 103 ? -1.290 -21.356 24.385 1.00 48.41 103 LEU A C 1
ATOM 810 O O . LEU A 1 103 ? -1.605 -20.847 25.457 1.00 48.41 103 LEU A O 1
ATOM 814 N N . THR A 1 104 ? -1.789 -22.514 23.966 1.00 46.66 104 THR A N 1
ATOM 815 C CA . THR A 1 104 ? -2.483 -23.428 24.859 1.00 46.66 104 THR A CA 1
ATOM 816 C C . THR A 1 104 ? -1.415 -23.883 25.839 1.00 46.66 104 THR A C 1
ATOM 818 O O . THR A 1 104 ? -0.548 -24.675 25.481 1.00 46.66 104 THR A O 1
ATOM 821 N N . GLU A 1 105 ? -1.408 -23.304 27.039 1.00 43.25 105 GLU A N 1
ATOM 822 C CA . GLU A 1 105 ? -0.668 -23.864 28.159 1.00 43.25 105 GLU A CA 1
ATOM 823 C C . GLU A 1 105 ? -1.241 -25.261 28.398 1.00 43.25 105 GLU A C 1
ATOM 825 O O . GLU A 1 105 ? -2.349 -25.435 28.914 1.00 43.25 105 GLU A O 1
ATOM 830 N N . GLU A 1 106 ? -0.499 -26.262 27.932 1.00 44.69 106 GLU A N 1
ATOM 831 C CA . GLU A 1 106 ? -0.746 -27.670 28.184 1.00 44.69 106 GLU A CA 1
ATOM 832 C C . GLU A 1 106 ? -0.587 -27.905 29.690 1.00 44.69 106 GLU A C 1
ATOM 834 O O . GLU A 1 106 ? 0.496 -28.120 30.231 1.00 44.69 106 GLU A O 1
ATOM 839 N N . LYS A 1 107 ? -1.707 -27.782 30.399 1.00 45.72 107 LYS A N 1
ATOM 840 C CA . LYS A 1 107 ? -1.838 -28.174 31.793 1.00 45.72 107 LYS A CA 1
ATOM 841 C C . LYS A 1 107 ? -2.081 -29.683 31.845 1.00 45.72 107 LYS A C 1
ATOM 843 O O . LYS A 1 107 ? -3.230 -30.110 31.815 1.00 45.72 107 LYS A O 1
ATOM 848 N N . GLN A 1 108 ? -1.017 -30.476 31.933 1.00 41.28 108 GLN A N 1
ATOM 849 C CA . GLN A 1 108 ? -1.030 -31.913 32.260 1.00 41.28 108 GLN A CA 1
ATOM 850 C C . GLN A 1 108 ? 0.418 -32.319 32.593 1.00 41.28 108 GLN A C 1
ATOM 852 O O . GLN A 1 108 ? 1.305 -32.065 31.793 1.00 41.28 108 GLN A O 1
ATOM 857 N N . ALA A 1 109 ? 0.776 -32.914 33.727 1.00 42.38 109 ALA A N 1
ATOM 858 C CA . ALA A 1 109 ? 0.057 -33.440 34.880 1.00 42.38 109 ALA A CA 1
ATOM 859 C C . ALA A 1 109 ? 1.033 -33.484 36.073 1.00 42.38 109 ALA A C 1
ATOM 861 O O . ALA A 1 109 ? 2.261 -33.492 35.822 1.00 42.38 109 ALA A O 1
#